Protein AF-A0A2K1NPN8-F1 (afdb_monomer)

Solvent-accessible surface area (backbone atoms only — not comparable to full-atom values): 6278 Å² total; per-residue (Å²): 109,50,51,50,51,51,74,49,76,42,91,97,73,55,67,54,73,48,74,53,74,49,82,65,92,74,89,65,57,75,64,57,46,54,54,51,52,52,52,53,51,48,54,50,38,47,43,39,29,72,70,69,65,45,76,79,54,71,45,66,40,101,41,32,83,77,64,89,41,35,84,51,37,62,60,54,54,49,51,41,46,74,75,69,40,54,73,33,38,62,80,75,19,49,72,48,51,54,59,22,50,76,72,57,130

Sequence (105 aa):
MYATAIVVYRIGSGGTYFYYTTRESKYYDMYSRLIKEAEISLKTAEFIEKILKLMKPEIHLDIGLNGKSKEVYYSITGYIRGLGYDYKTKPYSFAATNIAHLYTK

Mean predicted aligned error: 5.34 Å

Nearest PDB structures (foldseek):
  6k8k-assembly3_D  TM=6.470E-01  e=4.604E+00  Arabidopsis thaliana
  6vga-assembly1_A  TM=4.918E-01  e=9.570E+00  synthetic construct
  3t91-assembly1_B  TM=3.193E-01  e=4.308E+00  Bacillus subtilis
  3t91-assembly1_A  TM=3.168E-01  e=7.334E+00  Bacillus subtilis

Radius of gyration: 13.67 Å; Cα contacts (8 Å, |Δi|>4): 129; chains: 1; bounding box: 32×30×34 Å

Structure (mmCIF, N/CA/C/O backbone):
data_AF-A0A2K1NPN8-F1
#
_entry.id   AF-A0A2K1NPN8-F1
#
loop_
_atom_site.group_PDB
_atom_site.id
_atom_site.type_symbol
_atom_site.label_atom_id
_atom_site.label_alt_id
_atom_site.label_comp_id
_atom_site.label_asym_id
_atom_site.label_entity_id
_atom_site.label_seq_id
_atom_site.pdbx_PDB_ins_code
_atom_site.Cartn_x
_atom_site.Cartn_y
_atom_site.Cartn_z
_atom_site.occupancy
_atom_site.B_iso_or_equiv
_atom_site.auth_seq_id
_atom_site.auth_comp_id
_atom_site.auth_asym_id
_atom_site.auth_atom_id
_atom_site.pdbx_PDB_model_num
ATOM 1 N N . MET A 1 1 ? 0.367 10.368 11.322 1.00 83.00 1 MET A N 1
ATOM 2 C CA . MET A 1 1 ? 1.150 10.471 10.073 1.00 83.00 1 MET A CA 1
ATOM 3 C C . MET A 1 1 ? 1.101 9.120 9.389 1.00 83.00 1 MET A C 1
ATOM 5 O O . MET A 1 1 ? 1.126 8.117 10.092 1.00 83.00 1 MET A O 1
ATOM 9 N N . TYR A 1 2 ? 0.990 9.108 8.068 1.00 87.88 2 TYR A N 1
ATOM 10 C CA . TYR A 1 2 ? 0.995 7.907 7.237 1.00 87.88 2 TYR A CA 1
ATOM 11 C C . TYR A 1 2 ? 2.121 8.046 6.216 1.00 87.88 2 TYR A C 1
ATOM 13 O O . TYR A 1 2 ? 2.356 9.157 5.737 1.00 87.88 2 TYR A O 1
ATOM 21 N N . ALA A 1 3 ? 2.813 6.956 5.906 1.00 87.19 3 ALA A N 1
ATOM 22 C CA . ALA A 1 3 ? 3.772 6.909 4.812 1.00 87.19 3 ALA A CA 1
ATOM 23 C C . ALA A 1 3 ? 3.317 5.866 3.801 1.00 87.19 3 ALA A C 1
ATOM 25 O O . ALA A 1 3 ? 2.863 4.787 4.174 1.00 87.19 3 ALA A O 1
ATOM 26 N N . THR A 1 4 ? 3.470 6.192 2.529 1.00 90.38 4 THR A N 1
ATOM 27 C CA . THR A 1 4 ? 3.198 5.278 1.427 1.00 90.38 4 THR A CA 1
ATOM 28 C C . THR A 1 4 ? 4.471 5.142 0.624 1.00 90.38 4 THR A C 1
ATOM 30 O O . THR A 1 4 ? 5.060 6.148 0.231 1.00 90.38 4 THR A O 1
ATOM 33 N N . ALA A 1 5 ? 4.895 3.901 0.400 1.00 90.88 5 ALA A N 1
ATOM 34 C CA . ALA A 1 5 ? 6.044 3.570 -0.425 1.00 90.88 5 ALA A CA 1
ATOM 35 C C . ALA A 1 5 ? 5.575 2.829 -1.682 1.00 90.88 5 ALA A C 1
ATOM 37 O O . ALA A 1 5 ? 4.813 1.868 -1.598 1.00 90.88 5 ALA A O 1
ATOM 38 N N . ILE A 1 6 ? 6.052 3.267 -2.841 1.00 92.00 6 ILE A N 1
ATOM 39 C CA . ILE A 1 6 ? 5.870 2.598 -4.127 1.00 92.00 6 ILE A CA 1
ATOM 40 C C . ILE A 1 6 ? 7.212 1.973 -4.477 1.00 92.00 6 ILE A C 1
ATOM 42 O O . ILE A 1 6 ? 8.176 2.691 -4.736 1.00 92.00 6 ILE A O 1
ATOM 46 N N . VAL A 1 7 ? 7.282 0.645 -4.469 1.00 90.69 7 VAL A N 1
ATOM 47 C CA . VAL A 1 7 ? 8.513 -0.097 -4.761 1.00 90.69 7 VAL A CA 1
ATOM 48 C C . VAL A 1 7 ? 8.442 -0.644 -6.179 1.00 90.69 7 VAL A C 1
ATOM 50 O O . VAL A 1 7 ? 7.508 -1.359 -6.531 1.00 90.69 7 VAL A O 1
ATOM 53 N N . VAL A 1 8 ? 9.450 -0.330 -6.987 1.00 90.44 8 VAL A N 1
ATOM 54 C CA . VAL A 1 8 ? 9.612 -0.853 -8.344 1.00 90.44 8 VAL A CA 1
ATOM 55 C C . VAL A 1 8 ? 10.790 -1.812 -8.332 1.00 90.44 8 VAL A C 1
ATOM 57 O O . VAL A 1 8 ? 11.939 -1.401 -8.175 1.00 90.44 8 VAL A O 1
ATOM 60 N N . TYR A 1 9 ? 10.509 -3.101 -8.491 1.00 86.50 9 TYR A N 1
ATOM 61 C CA . TYR A 1 9 ? 11.529 -4.143 -8.509 1.00 86.50 9 TYR A CA 1
ATOM 62 C C . TYR A 1 9 ? 11.706 -4.706 -9.919 1.00 86.50 9 TYR A C 1
ATOM 64 O O . TYR A 1 9 ? 10.737 -5.124 -10.552 1.00 86.50 9 TYR A O 1
ATOM 72 N N . ARG A 1 10 ? 12.951 -4.740 -10.404 1.00 86.00 10 ARG A N 1
ATOM 73 C CA . ARG A 1 10 ? 13.325 -5.343 -11.684 1.00 86.00 10 ARG A CA 1
ATOM 74 C C . ARG A 1 10 ? 14.195 -6.569 -11.426 1.00 86.00 10 ARG A C 1
ATOM 76 O O . ARG A 1 10 ? 15.339 -6.459 -10.984 1.00 86.00 10 ARG A O 1
ATOM 83 N N . ILE A 1 11 ? 13.658 -7.744 -11.746 1.00 84.06 11 ILE A N 1
ATOM 84 C CA . ILE A 1 11 ? 14.353 -9.023 -11.560 1.00 84.06 11 ILE A CA 1
ATOM 85 C C . ILE A 1 11 ? 15.699 -8.986 -12.299 1.00 84.06 11 ILE A C 1
ATOM 87 O O . ILE A 1 11 ? 15.754 -8.680 -13.489 1.00 84.06 11 ILE A O 1
ATOM 91 N N . GLY A 1 12 ? 16.786 -9.256 -11.572 1.00 87.50 12 GLY A N 1
ATOM 92 C CA . GLY A 1 12 ? 18.151 -9.250 -12.109 1.00 87.50 12 GLY A CA 1
ATOM 93 C C . GLY A 1 12 ? 18.768 -7.865 -12.348 1.00 87.50 12 GLY A C 1
ATOM 94 O O . GLY A 1 12 ? 19.891 -7.788 -12.830 1.00 87.50 12 GLY A O 1
ATOM 95 N N . SER A 1 13 ? 18.077 -6.766 -12.026 1.00 89.44 13 SER A N 1
ATOM 96 C CA . SER A 1 13 ? 18.593 -5.397 -12.234 1.00 89.44 13 SER A CA 1
ATOM 97 C C . SER A 1 13 ? 18.366 -4.458 -11.043 1.00 89.44 13 SER A C 1
ATOM 99 O O . SER A 1 13 ? 18.512 -3.246 -11.180 1.00 89.44 13 SER A O 1
ATOM 101 N N . GLY A 1 14 ? 18.012 -5.003 -9.876 1.00 87.88 14 GLY A N 1
ATOM 102 C CA . GLY A 1 14 ? 17.789 -4.236 -8.650 1.00 87.88 14 GLY A CA 1
ATOM 103 C C . GLY A 1 14 ? 16.381 -3.648 -8.551 1.00 87.88 14 GLY A C 1
ATOM 104 O O . GLY A 1 14 ? 15.409 -4.209 -9.053 1.00 87.88 14 GLY A O 1
ATOM 105 N N . GLY A 1 15 ? 16.245 -2.525 -7.855 1.00 89.06 15 GLY A N 1
ATOM 106 C CA . GLY A 1 15 ? 14.962 -1.859 -7.672 1.00 89.06 15 GLY A CA 1
ATOM 107 C C . GLY A 1 15 ? 15.133 -0.420 -7.218 1.00 89.06 15 GLY A C 1
ATOM 108 O O . GLY A 1 15 ? 16.208 -0.017 -6.780 1.00 89.06 15 GLY A O 1
ATOM 109 N N . THR A 1 16 ? 14.060 0.347 -7.330 1.00 90.50 16 THR A N 1
ATOM 110 C CA . THR A 1 16 ? 13.960 1.708 -6.804 1.00 90.50 16 THR A CA 1
ATOM 111 C C . THR A 1 16 ? 12.667 1.848 -6.012 1.00 90.50 16 THR A C 1
ATOM 113 O O . THR A 1 16 ? 11.782 0.992 -6.090 1.00 90.50 16 THR A O 1
ATOM 116 N N . TYR A 1 17 ? 12.546 2.914 -5.234 1.00 91.12 17 TYR A N 1
ATOM 117 C CA . TYR A 1 17 ? 11.314 3.224 -4.532 1.00 91.12 17 TYR A CA 1
ATOM 118 C C . TYR A 1 17 ? 11.055 4.723 -4.513 1.00 91.12 17 TYR A C 1
ATOM 120 O O . TYR A 1 17 ? 11.969 5.545 -4.530 1.00 91.12 17 TYR A O 1
ATOM 128 N N . PHE A 1 18 ? 9.778 5.057 -4.436 1.00 92.38 18 PHE A N 1
ATOM 129 C CA . PHE A 1 18 ? 9.287 6.397 -4.166 1.00 92.38 18 PHE A CA 1
ATOM 130 C C . PHE A 1 18 ? 8.514 6.348 -2.861 1.00 92.38 18 PHE A C 1
ATOM 132 O O . PHE A 1 18 ? 7.909 5.326 -2.540 1.00 92.38 18 PHE A O 1
ATOM 139 N N . TYR A 1 19 ? 8.511 7.438 -2.107 1.00 91.44 19 TYR A N 1
ATOM 140 C CA . TYR A 1 19 ? 7.679 7.530 -0.920 1.00 91.44 19 TYR A CA 1
ATOM 141 C C . TYR A 1 19 ? 7.065 8.915 -0.801 1.00 91.44 19 TYR A C 1
ATOM 143 O O . TYR A 1 19 ? 7.613 9.906 -1.282 1.00 91.44 19 TYR A O 1
ATOM 151 N N . TYR A 1 20 ? 5.927 8.979 -0.127 1.00 89.50 20 TYR A N 1
ATOM 152 C CA . TYR A 1 20 ? 5.358 10.235 0.328 1.00 89.50 20 TYR A CA 1
ATOM 153 C C . TYR A 1 20 ? 4.733 10.046 1.705 1.00 89.50 20 TYR A C 1
ATOM 155 O O . TYR A 1 20 ? 4.406 8.931 2.118 1.00 89.50 20 TYR A O 1
ATOM 163 N N . THR A 1 21 ? 4.594 11.149 2.435 1.00 88.00 21 THR A N 1
ATOM 164 C CA . THR A 1 21 ? 3.983 11.142 3.764 1.00 88.00 21 THR A CA 1
ATOM 165 C C . THR A 1 21 ? 2.782 12.067 3.800 1.00 88.00 21 THR A C 1
ATOM 167 O O . THR A 1 21 ? 2.737 13.095 3.126 1.00 88.00 21 THR A O 1
ATOM 170 N N . THR A 1 22 ? 1.789 11.698 4.599 1.00 84.81 22 THR A N 1
ATOM 171 C CA . THR A 1 22 ? 0.593 12.503 4.828 1.00 84.81 22 THR A CA 1
ATOM 172 C C . THR A 1 22 ? 0.408 12.692 6.327 1.00 84.81 22 THR A C 1
ATOM 174 O O . THR A 1 22 ? 0.448 11.737 7.112 1.00 84.81 22 THR A O 1
ATOM 177 N N . ARG A 1 23 ? 0.222 13.942 6.756 1.00 82.88 23 ARG A N 1
ATOM 178 C CA . ARG A 1 23 ? -0.106 14.280 8.144 1.00 82.88 23 ARG A CA 1
ATOM 179 C C . ARG A 1 23 ? -1.597 14.560 8.250 1.00 82.88 23 ARG A C 1
ATOM 181 O O . ARG A 1 23 ? -2.128 15.354 7.488 1.00 82.88 23 ARG A O 1
ATOM 188 N N . GLU A 1 24 ? -2.242 13.927 9.221 1.00 80.19 24 GLU A N 1
ATOM 189 C CA . GLU A 1 24 ? -3.603 14.270 9.624 1.00 80.19 24 GLU A CA 1
ATOM 190 C C . GLU A 1 24 ? -3.607 14.712 11.083 1.00 80.19 24 GLU A C 1
ATOM 192 O O . GLU A 1 24 ? -2.843 14.190 11.898 1.00 80.19 24 GLU A O 1
ATOM 197 N N . SER A 1 25 ? -4.469 15.680 11.388 1.00 75.69 25 SER A N 1
ATOM 198 C CA . SER A 1 25 ? -4.688 16.214 12.734 1.00 75.69 25 SER A CA 1
ATOM 199 C C . SER A 1 25 ? -5.619 15.341 13.577 1.00 75.69 25 SER A C 1
ATOM 201 O O . SER A 1 25 ? -5.653 15.482 14.797 1.00 75.69 25 SER A O 1
ATOM 203 N N . LYS A 1 26 ? -6.381 14.439 12.946 1.00 82.44 26 LYS A N 1
ATOM 204 C CA . LYS A 1 26 ? -7.368 13.596 13.622 1.00 82.44 26 LYS A CA 1
ATOM 205 C C . LYS A 1 26 ? -6.695 12.399 14.298 1.00 82.44 26 LYS A C 1
ATOM 207 O O . LYS A 1 26 ? -5.878 11.709 13.686 1.00 82.44 26 LYS A O 1
ATOM 212 N N . TYR A 1 27 ? -7.052 12.151 15.558 1.00 77.25 27 TYR A N 1
ATOM 213 C CA . TYR A 1 27 ? -6.619 10.962 16.288 1.00 77.25 27 TYR A CA 1
ATOM 214 C C . TYR A 1 27 ? -7.462 9.755 15.862 1.00 77.25 27 TYR A C 1
ATOM 216 O O . TYR A 1 27 ? -8.687 9.843 15.803 1.00 77.25 27 TYR A O 1
ATOM 224 N N . TYR A 1 28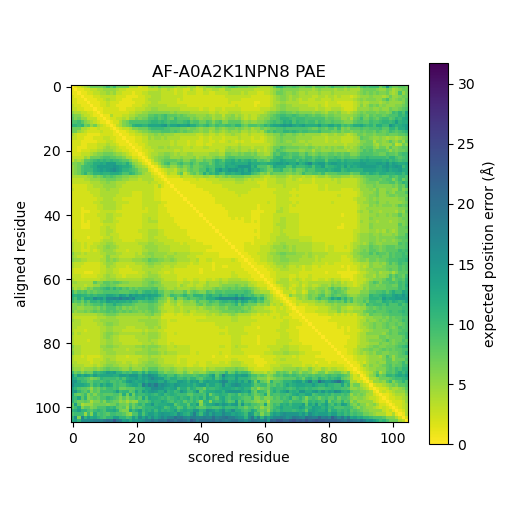 ? -6.801 8.637 15.573 1.00 81.31 28 TYR A N 1
ATOM 225 C CA . TYR A 1 28 ? -7.432 7.387 15.155 1.00 81.31 28 TYR A CA 1
ATOM 226 C C . TYR A 1 28 ? -6.971 6.258 16.077 1.00 81.31 28 TYR A C 1
ATOM 228 O O . TYR A 1 28 ? -5.787 6.188 16.424 1.00 81.31 28 TYR A O 1
ATOM 236 N N . ASP A 1 29 ? -7.892 5.361 16.434 1.00 88.31 29 ASP A N 1
ATOM 237 C CA . ASP A 1 29 ? -7.531 4.095 17.068 1.00 88.31 29 ASP A CA 1
ATOM 238 C C . ASP A 1 29 ? -6.716 3.202 16.112 1.00 88.31 29 ASP A C 1
ATOM 240 O O . ASP A 1 29 ? -6.550 3.492 14.923 1.00 88.31 29 ASP A O 1
ATOM 244 N N . MET A 1 30 ? -6.168 2.108 16.639 1.00 86.50 30 MET A N 1
ATOM 245 C CA . MET A 1 30 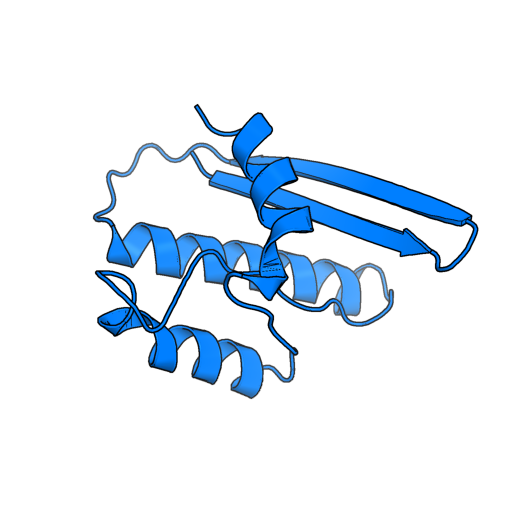? -5.313 1.207 15.864 1.00 86.50 30 MET A CA 1
ATOM 246 C C . MET A 1 30 ? -6.020 0.668 14.607 1.00 86.50 30 MET A C 1
ATOM 248 O O . MET A 1 30 ? -5.417 0.641 13.538 1.00 86.50 30 MET A O 1
ATOM 252 N N . TYR A 1 31 ? -7.287 0.265 14.714 1.00 87.69 31 TYR A N 1
ATOM 253 C CA . TYR A 1 31 ? -8.044 -0.334 13.612 1.00 87.69 31 TYR A CA 1
ATOM 254 C C . TYR A 1 31 ? -8.329 0.673 12.503 1.00 87.69 31 TYR A C 1
ATOM 256 O O . TYR A 1 31 ? -8.084 0.402 11.329 1.00 87.69 31 TYR A O 1
ATOM 264 N N . SER A 1 32 ? -8.769 1.867 12.885 1.00 89.12 32 SER A N 1
ATOM 265 C CA . SER A 1 32 ? -9.038 2.978 11.983 1.00 89.12 32 SER A CA 1
ATOM 266 C C . SER A 1 32 ? -7.773 3.408 11.244 1.00 89.12 32 SER A C 1
ATOM 268 O O . SER A 1 32 ? -7.831 3.710 10.053 1.00 89.12 32 SER A O 1
ATOM 270 N N . ARG A 1 33 ? -6.610 3.378 11.912 1.00 88.31 33 ARG A N 1
ATOM 271 C CA . ARG A 1 33 ? -5.314 3.632 11.262 1.00 88.31 33 ARG A CA 1
ATOM 272 C C . ARG A 1 33 ? -4.986 2.587 10.197 1.00 88.31 33 ARG A C 1
ATOM 274 O O . ARG A 1 33 ? -4.567 2.975 9.113 1.00 88.31 33 ARG A O 1
ATOM 281 N N . LEU A 1 34 ? -5.204 1.300 10.480 1.00 89.06 34 LEU A N 1
ATOM 282 C CA . LEU A 1 34 ? -4.960 0.214 9.521 1.00 89.06 34 LEU A CA 1
ATOM 283 C C . LEU A 1 34 ? -5.886 0.305 8.303 1.00 89.06 34 LEU A C 1
ATOM 285 O O . LEU A 1 34 ? -5.433 0.171 7.168 1.00 89.06 34 LEU A O 1
ATOM 289 N N . ILE A 1 35 ? -7.175 0.576 8.528 1.00 89.56 35 ILE A N 1
ATOM 290 C CA . ILE A 1 35 ? -8.149 0.777 7.445 1.00 89.56 35 ILE A CA 1
ATOM 291 C C . ILE A 1 35 ? -7.726 1.966 6.579 1.00 89.56 35 ILE A C 1
ATOM 293 O O . ILE A 1 35 ? -7.660 1.852 5.357 1.00 89.56 35 ILE A O 1
ATOM 297 N N . LYS A 1 36 ? -7.365 3.088 7.208 1.00 90.25 36 LYS A N 1
ATOM 298 C CA . LYS A 1 36 ? -6.911 4.288 6.503 1.00 90.25 36 LYS A CA 1
ATOM 299 C C . LYS A 1 36 ? -5.652 4.031 5.671 1.00 90.25 36 LYS A C 1
ATOM 301 O O . LYS A 1 36 ? -5.558 4.512 4.546 1.00 90.25 36 LYS A O 1
ATOM 306 N N . GLU A 1 37 ? -4.691 3.277 6.193 1.00 89.69 37 GLU A N 1
ATOM 307 C CA . GLU A 1 37 ? -3.476 2.911 5.457 1.00 89.69 37 GLU A CA 1
ATOM 308 C C . GLU A 1 37 ? -3.790 2.054 4.220 1.00 89.69 37 GLU A C 1
ATOM 310 O O . GLU A 1 37 ? -3.260 2.307 3.132 1.00 89.69 37 GLU A O 1
ATOM 315 N N . ALA A 1 38 ? -4.718 1.102 4.353 1.00 91.44 38 ALA A N 1
ATOM 316 C CA . ALA A 1 38 ? -5.199 0.306 3.230 1.00 91.44 38 ALA A CA 1
ATOM 317 C C . ALA A 1 38 ? -5.917 1.170 2.177 1.00 91.44 38 ALA A C 1
ATOM 319 O O . ALA A 1 38 ? -5.670 1.011 0.983 1.00 91.44 38 ALA A O 1
ATOM 320 N N . GLU A 1 39 ? -6.749 2.128 2.598 1.00 92.38 39 GLU A N 1
ATOM 321 C CA . GLU A 1 39 ? -7.410 3.074 1.689 1.00 92.38 39 GLU A CA 1
ATOM 322 C C . GLU A 1 39 ? -6.411 3.945 0.918 1.00 92.38 39 GLU A C 1
ATOM 324 O O . GLU A 1 39 ? -6.574 4.155 -0.285 1.00 92.38 39 GLU A O 1
ATOM 329 N N . ILE A 1 40 ? -5.378 4.462 1.592 1.00 92.88 40 ILE A N 1
ATOM 330 C CA . ILE A 1 40 ? -4.333 5.267 0.944 1.00 92.88 40 ILE A CA 1
ATOM 331 C C . ILE A 1 40 ? -3.580 4.413 -0.084 1.00 92.88 40 ILE A C 1
ATOM 333 O O . ILE A 1 40 ? -3.343 4.861 -1.209 1.00 92.88 40 ILE A O 1
ATOM 337 N N . SER A 1 41 ? -3.261 3.167 0.268 1.00 92.62 41 SER A N 1
ATOM 338 C CA . SER A 1 41 ? -2.590 2.224 -0.630 1.00 92.62 41 SER A CA 1
ATOM 339 C C . SER A 1 41 ? -3.440 1.899 -1.861 1.00 92.62 41 SER A C 1
ATOM 341 O O . SER A 1 41 ? -2.935 1.935 -2.980 1.00 92.62 41 SER A O 1
ATOM 343 N N . LEU A 1 42 ? -4.745 1.675 -1.682 1.00 94.19 42 LEU A N 1
ATOM 344 C CA . LEU A 1 42 ? -5.691 1.434 -2.776 1.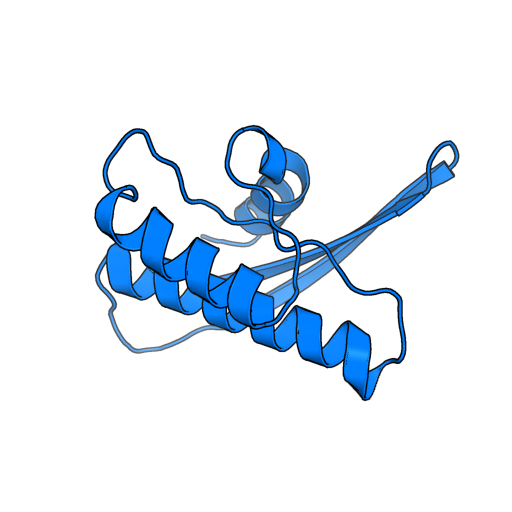00 94.19 42 LEU A CA 1
ATOM 345 C C . LEU A 1 42 ? -5.816 2.628 -3.722 1.00 94.19 42 LEU A C 1
ATOM 347 O O . LEU A 1 42 ? -5.739 2.456 -4.934 1.00 94.19 42 LEU A O 1
ATOM 351 N N . LYS A 1 43 ? -5.950 3.845 -3.187 1.00 94.38 43 LYS A N 1
ATOM 352 C CA . LYS A 1 43 ? -6.000 5.065 -4.011 1.00 94.38 43 LYS A CA 1
ATOM 353 C C . LYS A 1 43 ? -4.718 5.259 -4.813 1.00 94.38 43 LYS A C 1
ATOM 355 O O . LYS A 1 43 ? -4.762 5.672 -5.968 1.00 94.38 43 LYS A O 1
ATOM 360 N N . THR A 1 44 ? -3.578 4.937 -4.208 1.00 94.88 44 THR A N 1
ATOM 361 C CA . THR A 1 44 ? -2.277 4.986 -4.885 1.00 94.88 44 THR A CA 1
ATOM 362 C C . THR A 1 44 ? -2.209 3.957 -6.009 1.00 94.88 44 THR A C 1
ATOM 364 O O . THR A 1 44 ? -1.795 4.285 -7.118 1.00 94.88 44 THR A O 1
ATOM 367 N N . ALA A 1 45 ? -2.664 2.730 -5.748 1.00 95.31 45 ALA A N 1
ATOM 368 C CA . ALA A 1 45 ? -2.731 1.668 -6.742 1.00 95.31 45 ALA A CA 1
ATOM 369 C C . ALA A 1 45 ? -3.630 2.044 -7.930 1.00 95.31 45 ALA A C 1
ATOM 371 O O . ALA A 1 45 ? -3.229 1.899 -9.085 1.00 95.31 45 ALA A O 1
ATOM 372 N N . GLU A 1 46 ? -4.804 2.606 -7.642 1.00 95.75 46 GLU A N 1
ATOM 373 C CA . GLU A 1 46 ? -5.744 3.086 -8.651 1.00 95.75 46 GLU A CA 1
ATOM 374 C C . GLU A 1 46 ? -5.163 4.231 -9.483 1.00 95.75 46 GLU A C 1
ATOM 376 O O . GLU A 1 46 ? -5.311 4.242 -10.704 1.00 95.75 46 GLU A O 1
ATOM 381 N N . PHE A 1 47 ? -4.458 5.173 -8.854 1.00 95.38 47 PHE A N 1
ATOM 382 C CA . PHE A 1 47 ? -3.768 6.247 -9.563 1.00 95.38 47 PHE A CA 1
ATOM 383 C C . PHE A 1 47 ? -2.700 5.701 -10.526 1.00 95.38 47 PHE A C 1
ATOM 385 O O . PHE A 1 47 ? -2.663 6.094 -11.695 1.00 95.38 47 PHE A O 1
ATOM 392 N N . ILE A 1 48 ? -1.874 4.756 -10.069 1.00 95.25 48 ILE A N 1
ATOM 393 C CA . ILE A 1 48 ? -0.835 4.112 -10.887 1.00 95.25 48 ILE A CA 1
ATOM 394 C C . ILE A 1 48 ? -1.452 3.390 -12.095 1.00 95.25 48 ILE A C 1
ATOM 396 O O . ILE A 1 48 ? -1.004 3.575 -13.226 1.00 95.25 48 ILE A O 1
ATOM 400 N N . GLU A 1 49 ? -2.500 2.598 -11.878 1.00 96.00 49 GLU A N 1
ATOM 401 C CA . GLU A 1 49 ? -3.134 1.815 -12.941 1.00 96.00 49 GLU A CA 1
ATOM 402 C C . GLU A 1 49 ? -3.958 2.694 -13.894 1.00 96.00 49 GLU A C 1
ATOM 404 O O . GLU A 1 49 ? -3.796 2.643 -15.113 1.00 96.00 49 GLU A O 1
ATOM 409 N N . LYS A 1 50 ? -4.868 3.517 -13.364 1.00 95.81 50 LYS A N 1
ATOM 410 C CA . LYS A 1 50 ? -5.882 4.196 -14.180 1.00 95.81 50 LYS A CA 1
ATOM 411 C C . LYS A 1 50 ? -5.413 5.525 -14.745 1.00 95.81 50 LYS A C 1
ATOM 413 O O . LYS A 1 50 ? -5.830 5.854 -15.859 1.00 95.81 50 LYS A O 1
ATOM 418 N N . ILE A 1 51 ? -4.589 6.273 -14.011 1.00 96.50 51 ILE A N 1
ATOM 419 C CA . ILE A 1 51 ? -4.132 7.608 -14.420 1.00 96.50 51 ILE A CA 1
ATOM 420 C C . ILE A 1 51 ? -2.778 7.521 -15.114 1.00 96.50 51 ILE A C 1
ATOM 422 O O . ILE A 1 51 ? -2.651 7.996 -16.238 1.00 96.50 51 ILE A O 1
A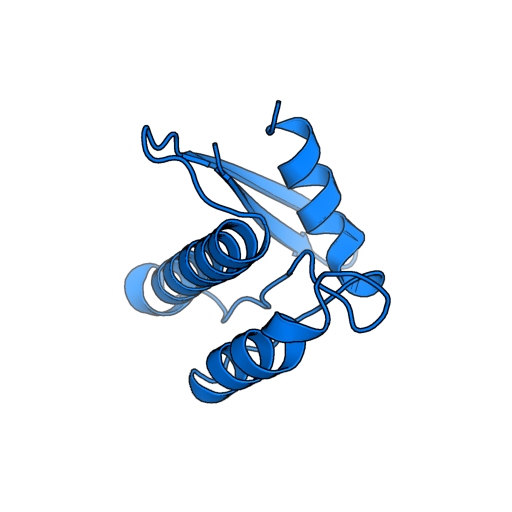TOM 426 N N . LEU A 1 52 ? -1.793 6.865 -14.493 1.00 95.31 52 LEU A N 1
ATOM 427 C CA . LEU A 1 52 ? -0.467 6.710 -15.101 1.00 95.31 52 LEU A CA 1
ATOM 428 C C . LEU A 1 52 ? -0.418 5.620 -16.183 1.00 95.31 52 LEU A C 1
ATOM 430 O O . LEU A 1 52 ? 0.570 5.546 -16.910 1.00 95.31 52 LEU A O 1
ATOM 434 N N . LYS A 1 53 ? -1.469 4.793 -16.307 1.00 96.12 53 LYS A N 1
ATOM 435 C CA . LYS A 1 53 ? -1.552 3.676 -17.268 1.00 96.12 53 LYS A CA 1
ATOM 436 C C . LYS A 1 53 ? -0.380 2.695 -17.141 1.00 96.12 53 LYS A C 1
ATOM 438 O O . LYS A 1 53 ? 0.073 2.125 -18.131 1.00 96.12 53 LYS A O 1
ATOM 443 N N . LEU A 1 54 ? 0.117 2.514 -15.918 1.00 93.38 54 LEU A N 1
ATOM 444 C CA . LEU A 1 54 ? 1.183 1.570 -15.603 1.00 93.38 54 LEU A CA 1
ATOM 445 C C . LEU A 1 54 ? 0.609 0.205 -15.215 1.00 93.38 54 LEU A C 1
ATOM 447 O O . LEU A 1 54 ? -0.604 0.011 -15.125 1.00 93.38 54 LEU A O 1
ATOM 451 N N . MET A 1 55 ? 1.505 -0.754 -14.982 1.00 91.25 55 MET A N 1
ATOM 452 C CA . MET A 1 55 ? 1.122 -2.083 -14.524 1.00 91.25 55 MET A CA 1
ATOM 453 C C . MET A 1 55 ? 0.330 -2.023 -13.216 1.00 91.25 55 MET A C 1
ATOM 455 O O . MET A 1 55 ? 0.621 -1.208 -12.337 1.00 91.25 55 MET A O 1
ATOM 459 N N . LYS A 1 56 ? -0.639 -2.930 -13.081 1.00 94.00 56 LYS A N 1
ATOM 460 C CA . LYS A 1 56 ? -1.436 -3.062 -11.867 1.00 94.00 56 LYS A CA 1
ATOM 461 C C . LYS A 1 56 ? -0.533 -3.442 -10.684 1.00 94.00 56 LYS A C 1
ATOM 463 O O . LYS A 1 56 ? 0.119 -4.487 -10.750 1.00 94.00 56 LYS A O 1
ATOM 468 N N . PRO A 1 57 ? -0.451 -2.616 -9.629 1.00 93.38 57 PRO A N 1
ATOM 469 C CA . PRO A 1 57 ? 0.434 -2.890 -8.508 1.00 93.38 57 PRO A CA 1
ATOM 470 C C . PRO A 1 57 ? -0.181 -3.891 -7.522 1.00 93.38 57 PRO A C 1
ATOM 472 O O . PRO A 1 57 ? -1.397 -3.965 -7.349 1.00 93.38 57 PRO A O 1
ATOM 475 N N . GLU A 1 58 ? 0.690 -4.630 -6.838 1.00 93.94 58 GLU A N 1
ATOM 476 C CA . GLU A 1 58 ? 0.342 -5.481 -5.699 1.00 93.94 58 GLU A CA 1
ATOM 477 C C . GLU A 1 58 ? 0.358 -4.644 -4.412 1.00 93.94 58 GLU A C 1
ATOM 479 O O . GLU A 1 58 ? 1.314 -3.910 -4.150 1.00 93.94 58 GLU A O 1
ATOM 484 N N . ILE A 1 59 ? -0.684 -4.758 -3.589 1.00 93.62 59 ILE A N 1
ATOM 485 C CA . ILE A 1 59 ? -0.836 -3.938 -2.383 1.00 93.62 59 ILE A CA 1
ATOM 486 C C . ILE A 1 59 ? -0.204 -4.630 -1.178 1.00 93.62 59 ILE A C 1
ATOM 488 O O . ILE A 1 59 ? -0.566 -5.745 -0.807 1.00 93.62 59 ILE A O 1
ATOM 492 N N . HIS A 1 60 ? 0.747 -3.961 -0.535 1.00 90.75 60 HIS A N 1
ATOM 493 C CA . HIS A 1 60 ? 1.448 -4.482 0.638 1.00 90.75 60 HIS A CA 1
ATOM 494 C C . HIS A 1 60 ? 0.854 -3.861 1.896 1.00 90.75 60 HIS A C 1
ATOM 496 O O . HIS A 1 60 ? 0.818 -2.642 2.020 1.00 90.75 60 HIS A O 1
ATOM 502 N N . LEU A 1 61 ? 0.388 -4.696 2.823 1.00 86.94 61 LEU A N 1
ATOM 503 C CA . LEU A 1 61 ? -0.303 -4.249 4.033 1.00 86.94 61 LEU A CA 1
ATOM 504 C C . LEU A 1 61 ? 0.441 -4.698 5.288 1.00 86.94 61 LEU A C 1
ATOM 506 O O . LEU A 1 61 ? 0.888 -5.851 5.384 1.00 86.94 61 LEU A O 1
ATOM 510 N N . ASP A 1 62 ? 0.485 -3.821 6.290 1.00 82.62 62 ASP A N 1
ATOM 511 C CA . ASP A 1 62 ? 0.922 -4.162 7.644 1.00 82.62 62 ASP A CA 1
ATOM 512 C C . ASP A 1 62 ? -0.244 -4.686 8.510 1.00 82.62 62 ASP A C 1
ATOM 514 O O . ASP A 1 62 ? -0.627 -4.121 9.533 1.00 82.62 62 ASP A O 1
ATOM 518 N N . ILE A 1 63 ? -0.848 -5.792 8.071 1.00 84.25 63 ILE A N 1
ATOM 519 C CA . ILE A 1 63 ? -1.881 -6.526 8.815 1.00 84.25 63 ILE A CA 1
ATOM 520 C C . ILE A 1 63 ? -1.561 -8.019 8.819 1.00 84.25 63 ILE A C 1
ATOM 522 O O . ILE A 1 63 ? -0.832 -8.509 7.957 1.00 84.25 63 ILE A O 1
ATOM 526 N N . GLY A 1 64 ? -2.107 -8.763 9.779 1.00 81.69 64 GLY A N 1
ATOM 527 C CA . GLY A 1 64 ? -1.877 -10.199 9.892 1.00 81.69 64 GLY A CA 1
ATOM 528 C C . GLY A 1 64 ? -2.982 -10.912 10.661 1.00 81.69 64 GLY A C 1
ATOM 529 O O . GLY A 1 64 ? -3.746 -10.302 11.403 1.00 81.69 64 GLY A O 1
ATOM 530 N N . LEU A 1 65 ? -3.051 -12.231 10.482 1.00 77.38 65 LEU A N 1
ATOM 531 C CA . LEU A 1 65 ? -4.006 -13.095 11.188 1.00 77.38 65 LEU A CA 1
ATOM 532 C C . LEU A 1 65 ? -3.597 -13.375 12.642 1.00 77.38 65 LEU A C 1
ATOM 534 O O . LEU A 1 65 ? -4.425 -13.801 13.446 1.00 77.38 65 LEU A O 1
ATOM 538 N N . ASN A 1 66 ? -2.333 -13.112 12.975 1.00 76.62 66 ASN A N 1
ATOM 539 C CA . ASN A 1 66 ? -1.780 -13.276 14.311 1.00 76.62 66 ASN A CA 1
ATOM 540 C C . ASN A 1 66 ? -1.710 -11.907 14.998 1.00 76.62 66 ASN A C 1
ATOM 542 O O . ASN A 1 66 ? -0.945 -11.038 14.581 1.00 76.62 66 ASN A O 1
ATOM 546 N N . GLY A 1 67 ? -2.497 -11.721 16.059 1.00 79.06 67 GLY A N 1
ATOM 547 C CA . GLY A 1 67 ? -2.493 -10.507 16.878 1.00 79.06 67 GLY A CA 1
ATOM 548 C C . GLY A 1 67 ? -3.665 -9.560 16.613 1.00 79.06 67 GLY A C 1
ATOM 549 O O . GLY A 1 67 ? -4.704 -9.951 16.083 1.00 79.06 67 GLY A O 1
ATOM 550 N N . LYS A 1 68 ? -3.499 -8.299 17.030 1.00 80.69 68 LYS A N 1
ATOM 551 C CA . LYS A 1 68 ? -4.591 -7.317 17.124 1.00 80.69 68 LYS A CA 1
ATOM 552 C C . LYS A 1 68 ? -5.204 -6.934 15.772 1.00 80.69 68 LYS A C 1
ATOM 554 O O . LYS A 1 68 ? -6.337 -6.492 15.742 1.00 80.69 68 LYS A O 1
ATOM 559 N N . SER A 1 69 ? -4.505 -7.108 14.649 1.00 84.19 69 SER A N 1
ATOM 560 C CA . SER A 1 69 ? -5.024 -6.743 13.319 1.00 84.19 69 SER A CA 1
ATOM 561 C C . SER A 1 69 ? -5.955 -7.791 12.690 1.00 84.19 69 SER A C 1
ATOM 563 O O . SER A 1 69 ? -6.535 -7.526 11.637 1.00 84.19 69 SER A O 1
ATOM 565 N N . LYS A 1 70 ? -6.171 -8.944 13.343 1.00 86.38 70 LYS A N 1
ATOM 566 C CA . LYS A 1 70 ? -7.054 -10.016 12.852 1.00 86.38 70 LYS A CA 1
ATOM 567 C C . LYS A 1 70 ? -8.490 -9.542 12.599 1.00 86.38 70 LYS A C 1
ATOM 569 O O . LYS A 1 70 ? -9.106 -9.981 11.633 1.00 86.38 70 LYS A O 1
ATOM 574 N N . GLU A 1 71 ? -9.006 -8.643 13.436 1.00 86.12 71 GLU A N 1
ATOM 575 C CA . GLU A 1 71 ? -10.393 -8.156 13.357 1.00 86.12 71 GLU A CA 1
ATOM 576 C C . GLU A 1 71 ? -10.682 -7.383 12.064 1.00 86.12 71 GLU A C 1
ATOM 578 O O . GLU A 1 71 ? -11.780 -7.474 11.525 1.00 86.12 71 GLU A O 1
ATOM 583 N N . VAL A 1 72 ? -9.686 -6.675 11.524 1.00 89.50 72 VAL A N 1
ATOM 584 C CA . VAL A 1 72 ? 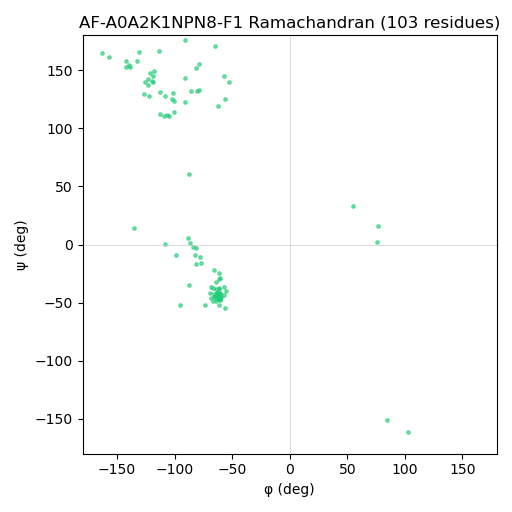-9.819 -5.918 10.266 1.00 89.50 72 VAL A CA 1
ATOM 585 C C . VAL A 1 72 ? -9.269 -6.668 9.054 1.00 89.50 72 VAL A C 1
ATOM 587 O O . VAL A 1 72 ? -9.492 -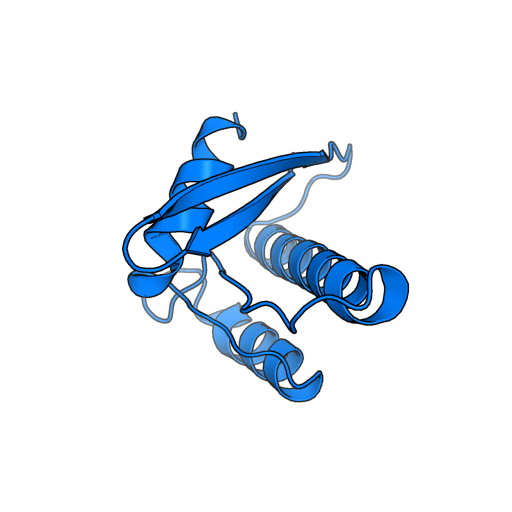6.245 7.920 1.00 89.50 72 VAL A O 1
ATOM 590 N N . TYR A 1 73 ? -8.579 -7.792 9.270 1.00 90.81 73 TYR A N 1
ATOM 591 C CA . TYR A 1 73 ? -7.875 -8.528 8.221 1.00 90.81 73 TYR A CA 1
ATOM 592 C C . TYR A 1 73 ? -8.797 -8.925 7.065 1.00 90.81 73 TYR A C 1
ATOM 594 O O . TYR A 1 73 ? -8.526 -8.593 5.911 1.00 90.81 73 TYR A O 1
ATOM 602 N N . TYR A 1 74 ? -9.897 -9.623 7.361 1.00 91.00 74 TYR A N 1
ATOM 603 C CA . TYR A 1 74 ? -10.797 -10.137 6.324 1.00 91.00 74 TYR A CA 1
ATOM 604 C C . TYR A 1 74 ? -11.547 -9.021 5.598 1.00 91.00 74 TYR A C 1
ATOM 606 O O . TYR A 1 74 ? -11.706 -9.093 4.383 1.00 91.00 74 TYR A O 1
ATOM 614 N N . SER A 1 75 ? -11.935 -7.962 6.310 1.00 91.50 75 SER A N 1
ATOM 615 C CA . SER A 1 75 ? -12.599 -6.802 5.711 1.00 91.50 75 SER A CA 1
ATOM 616 C C . SER A 1 75 ? -11.682 -6.086 4.720 1.00 91.50 75 SER A C 1
ATOM 618 O O . SER A 1 75 ? -12.074 -5.842 3.582 1.00 91.50 75 SER A O 1
ATOM 620 N N . ILE A 1 76 ? -10.436 -5.806 5.118 1.00 92.31 76 ILE A N 1
ATOM 621 C CA . ILE A 1 76 ? -9.465 -5.112 4.264 1.00 92.31 76 ILE A CA 1
ATOM 622 C C . ILE A 1 76 ? -9.080 -5.980 3.060 1.00 92.31 76 ILE A C 1
ATOM 624 O O . ILE A 1 76 ? -9.116 -5.520 1.921 1.00 92.31 76 ILE A O 1
ATOM 628 N N . THR A 1 77 ? -8.732 -7.247 3.290 1.00 92.62 77 THR A N 1
ATOM 629 C CA . THR A 1 77 ? -8.309 -8.153 2.207 1.00 92.62 77 THR A CA 1
ATOM 630 C C . THR A 1 77 ? -9.444 -8.476 1.238 1.00 92.62 77 THR A C 1
ATOM 632 O O . THR A 1 77 ? -9.220 -8.535 0.028 1.00 92.62 77 THR A O 1
ATOM 635 N N . GLY A 1 78 ? -10.670 -8.631 1.747 1.00 93.25 78 GLY A N 1
ATOM 636 C CA . GLY A 1 78 ? -11.874 -8.789 0.936 1.00 93.25 78 GLY A CA 1
ATOM 637 C C . GLY A 1 78 ? -12.150 -7.560 0.075 1.00 93.25 78 GLY A C 1
ATOM 638 O O . GLY A 1 78 ? -12.407 -7.705 -1.118 1.00 93.25 78 GLY A O 1
ATOM 639 N N . TYR A 1 79 ? -12.018 -6.357 0.639 1.00 92.94 79 TYR A N 1
ATOM 640 C CA . TYR A 1 79 ? -12.193 -5.111 -0.109 1.00 92.94 79 TYR A CA 1
ATOM 641 C C . TYR A 1 79 ? -11.173 -4.967 -1.247 1.00 92.94 79 TYR A C 1
ATOM 643 O O . TYR A 1 79 ? -11.549 -4.701 -2.387 1.00 92.94 79 TYR A O 1
ATOM 651 N N . ILE A 1 80 ? -9.895 -5.227 -0.964 1.00 94.00 80 ILE A N 1
ATOM 652 C CA . ILE A 1 80 ? -8.815 -5.145 -1.958 1.00 94.00 80 ILE A CA 1
ATOM 653 C C . ILE A 1 80 ? -9.044 -6.125 -3.1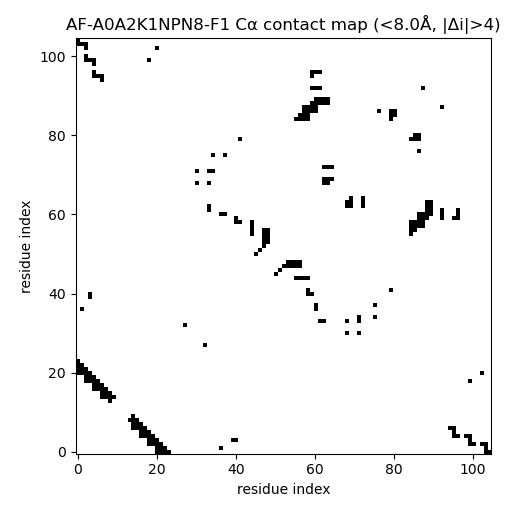16 1.00 94.00 80 ILE A C 1
ATOM 655 O O . ILE A 1 80 ? -8.968 -5.732 -4.282 1.00 94.00 80 ILE A O 1
ATOM 659 N N . ARG A 1 81 ? -9.415 -7.375 -2.803 1.00 94.38 81 ARG A N 1
ATOM 660 C CA . ARG A 1 81 ? -9.789 -8.371 -3.819 1.00 94.38 81 ARG A CA 1
ATOM 661 C C . ARG A 1 81 ? -11.039 -7.981 -4.596 1.00 94.38 81 ARG A C 1
ATOM 663 O O . ARG A 1 81 ? -11.084 -8.205 -5.799 1.00 94.38 81 ARG A O 1
ATOM 670 N N . GLY A 1 82 ? -12.034 -7.385 -3.938 1.00 94.25 82 GLY A N 1
ATOM 671 C CA . GLY A 1 82 ? -13.256 -6.897 -4.584 1.00 94.25 82 GLY A CA 1
ATOM 672 C C . GLY A 1 82 ? -12.988 -5.819 -5.638 1.00 94.25 82 GLY A C 1
ATOM 673 O O . GLY A 1 82 ? -13.701 -5.742 -6.633 1.00 94.25 82 GLY A O 1
ATOM 674 N N . LEU A 1 83 ? -11.916 -5.041 -5.467 1.00 92.69 83 LEU A N 1
ATOM 675 C CA . LEU A 1 83 ? -11.419 -4.075 -6.455 1.00 92.69 83 LEU A CA 1
ATOM 676 C C . LEU A 1 83 ? -10.458 -4.698 -7.490 1.00 92.69 83 LEU A C 1
ATOM 678 O O . LEU A 1 83 ? -9.941 -4.015 -8.377 1.00 92.69 83 LEU A O 1
ATOM 682 N N . GLY A 1 84 ? -10.223 -6.006 -7.396 1.00 94.12 84 GLY A N 1
ATOM 683 C CA . GLY A 1 84 ? -9.401 -6.783 -8.315 1.00 94.12 84 GLY A CA 1
ATOM 684 C C . GLY A 1 84 ? -7.896 -6.603 -8.130 1.00 94.12 84 GLY A C 1
ATOM 685 O O . GLY A 1 84 ? -7.155 -6.914 -9.060 1.00 94.12 84 GLY A O 1
ATOM 686 N N . TYR A 1 85 ? -7.435 -6.057 -7.003 1.00 95.50 85 TYR A N 1
ATOM 687 C CA . TYR A 1 85 ? -6.008 -5.958 -6.691 1.00 95.50 85 TYR A CA 1
ATOM 688 C C . TYR A 1 85 ? -5.534 -7.188 -5.917 1.00 95.50 85 TYR A C 1
ATOM 690 O O . TYR A 1 85 ? -6.236 -7.702 -5.042 1.00 95.50 85 TYR A O 1
ATOM 698 N N . ASP A 1 86 ? -4.308 -7.615 -6.207 1.00 94.19 86 ASP A N 1
ATOM 699 C CA . ASP A 1 86 ? -3.597 -8.585 -5.383 1.00 94.19 86 ASP A CA 1
ATOM 700 C C . ASP A 1 86 ? -3.006 -7.908 -4.146 1.00 94.19 86 ASP A C 1
ATOM 702 O O . ASP A 1 86 ? -2.743 -6.700 -4.134 1.00 94.19 86 ASP A O 1
ATOM 706 N N . TYR A 1 87 ? -2.782 -8.693 -3.090 1.00 92.94 87 TYR A N 1
ATOM 707 C CA . TYR A 1 87 ? -2.191 -8.189 -1.859 1.00 92.94 87 TYR A CA 1
ATOM 708 C C . TYR A 1 87 ? -1.168 -9.141 -1.245 1.00 92.94 87 TYR A C 1
ATOM 710 O O . TYR A 1 87 ? -1.278 -10.365 -1.345 1.00 92.94 87 TYR A O 1
ATOM 718 N N . LYS A 1 88 ? -0.223 -8.559 -0.503 1.00 90.31 88 LYS A N 1
ATOM 719 C CA . LYS A 1 88 ? 0.665 -9.267 0.420 1.00 90.31 88 LYS A CA 1
ATOM 720 C C . LYS A 1 88 ? 0.549 -8.708 1.827 1.00 90.31 88 LYS A C 1
ATOM 722 O O . LYS A 1 88 ? 0.532 -7.500 2.045 1.00 90.31 88 LYS A O 1
ATOM 727 N N . THR A 1 89 ? 0.509 -9.616 2.791 1.00 84.88 89 THR A N 1
ATOM 728 C CA . THR A 1 89 ? 0.549 -9.316 4.225 1.00 84.88 89 THR A CA 1
ATOM 729 C C . THR A 1 89 ? 1.838 -9.851 4.832 1.00 84.88 89 THR A C 1
ATOM 731 O O . THR A 1 89 ? 2.529 -10.662 4.206 1.00 84.88 89 THR A O 1
ATOM 734 N N . LYS A 1 90 ? 2.170 -9.440 6.062 1.00 73.25 90 LYS A N 1
ATOM 735 C CA . LYS A 1 90 ? 3.352 -9.964 6.763 1.00 73.25 90 LYS A CA 1
ATOM 736 C C . LYS A 1 90 ? 3.329 -11.504 6.802 1.00 73.25 90 LYS A C 1
ATOM 738 O O . LYS A 1 90 ? 2.256 -12.077 7.005 1.00 73.25 90 LYS A O 1
ATOM 743 N N . PRO A 1 91 ? 4.483 -12.179 6.617 1.00 67.12 91 PRO A N 1
ATOM 744 C CA . PRO A 1 91 ? 5.839 -11.630 6.446 1.00 67.12 91 PRO A CA 1
ATOM 745 C C . PRO A 1 91 ? 6.196 -11.209 5.007 1.00 67.12 91 PRO A C 1
ATOM 747 O O . PRO A 1 91 ? 7.286 -10.700 4.769 1.00 67.12 91 PRO A O 1
ATOM 750 N N . TYR A 1 92 ? 5.307 -11.400 4.037 1.00 70.38 92 TYR A N 1
ATOM 751 C CA . TYR A 1 92 ? 5.628 -11.241 2.616 1.00 70.38 92 TYR A CA 1
ATOM 752 C C . TYR A 1 92 ? 5.571 -9.786 2.114 1.00 70.38 92 TYR A C 1
ATOM 754 O O . TYR A 1 92 ? 6.023 -9.514 1.004 1.00 70.38 92 TYR A O 1
ATOM 762 N N . SER A 1 93 ? 5.071 -8.847 2.927 1.00 65.94 93 SER A N 1
ATOM 763 C CA . SER A 1 93 ? 5.053 -7.398 2.646 1.00 65.94 93 SER A CA 1
ATOM 764 C C . SER A 1 93 ? 6.316 -6.636 3.093 1.00 65.94 93 SER A C 1
ATOM 766 O O . SER A 1 93 ? 6.383 -5.411 3.004 1.00 65.94 93 SER A O 1
ATOM 768 N N . PHE A 1 94 ? 7.345 -7.346 3.570 1.00 63.94 94 PHE A N 1
ATOM 769 C CA . PHE A 1 94 ? 8.482 -6.769 4.300 1.00 63.94 94 PHE A CA 1
ATOM 770 C C . PHE A 1 94 ? 9.230 -5.652 3.552 1.00 63.94 94 PHE A C 1
ATOM 772 O O . PHE A 1 94 ? 9.590 -4.653 4.167 1.00 63.94 94 PHE A O 1
ATOM 779 N N . ALA A 1 95 ? 9.445 -5.774 2.237 1.00 65.88 95 ALA A N 1
ATOM 780 C CA . ALA A 1 95 ? 10.208 -4.783 1.470 1.00 65.88 95 ALA A CA 1
ATOM 781 C C . ALA A 1 95 ? 9.558 -3.387 1.504 1.00 65.88 95 ALA A C 1
ATOM 783 O O . ALA A 1 95 ? 10.211 -2.414 1.880 1.00 65.88 95 ALA A O 1
ATOM 784 N N . ALA A 1 96 ? 8.266 -3.296 1.177 1.00 64.38 96 ALA A N 1
ATOM 785 C CA . ALA A 1 96 ? 7.533 -2.033 1.207 1.00 64.38 96 ALA A CA 1
ATOM 786 C C . ALA A 1 96 ? 7.322 -1.534 2.644 1.00 64.38 96 ALA A C 1
ATOM 788 O O . ALA A 1 96 ? 7.527 -0.351 2.915 1.00 64.38 96 ALA A O 1
ATOM 789 N N . THR A 1 97 ? 6.991 -2.433 3.580 1.00 65.38 97 THR A N 1
ATOM 790 C CA . THR A 1 97 ? 6.773 -2.073 4.989 1.00 65.38 97 THR A CA 1
ATOM 791 C C . THR A 1 97 ? 8.030 -1.490 5.640 1.00 65.38 97 THR A C 1
ATOM 793 O O . THR A 1 97 ? 7.935 -0.486 6.338 1.00 65.38 97 THR A O 1
ATOM 796 N N . ASN A 1 98 ? 9.220 -2.052 5.394 1.00 70.50 98 ASN A N 1
ATOM 797 C CA . ASN A 1 98 ? 10.459 -1.491 5.947 1.00 70.50 98 ASN A CA 1
ATOM 798 C C . ASN A 1 98 ? 10.776 -0.114 5.382 1.00 70.50 98 ASN A C 1
ATOM 800 O O . ASN A 1 98 ? 11.171 0.772 6.135 1.00 70.50 98 ASN A O 1
ATOM 804 N N . ILE A 1 99 ? 10.598 0.069 4.071 1.00 71.44 99 ILE A N 1
ATOM 805 C CA . ILE A 1 99 ? 10.840 1.361 3.428 1.00 71.44 99 ILE A CA 1
ATOM 806 C C . ILE A 1 99 ? 9.883 2.403 4.008 1.00 71.44 99 ILE A C 1
ATOM 808 O O . ILE A 1 99 ? 10.333 3.468 4.412 1.00 71.44 99 ILE A O 1
ATOM 812 N N . ALA A 1 100 ? 8.591 2.090 4.134 1.00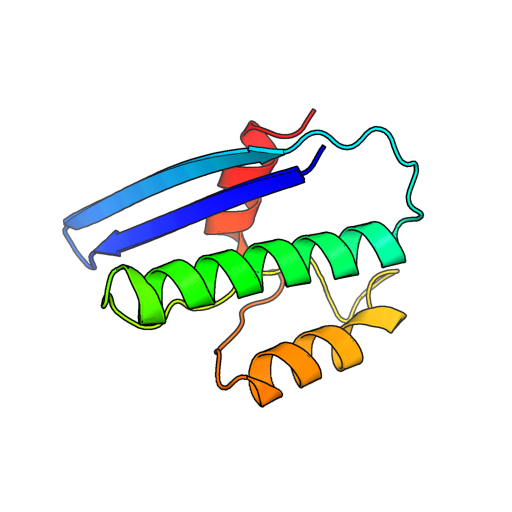 64.75 100 ALA A N 1
ATOM 813 C CA . ALA A 1 100 ? 7.620 3.000 4.739 1.00 64.75 100 ALA A CA 1
ATOM 814 C C . ALA A 1 100 ? 7.966 3.335 6.203 1.00 64.75 100 ALA A C 1
ATOM 816 O O . ALA A 1 100 ? 7.927 4.506 6.587 1.00 64.75 100 ALA A O 1
ATOM 817 N N . HIS A 1 101 ? 8.379 2.339 6.998 1.00 71.62 101 HIS A N 1
ATOM 818 C CA . HIS A 1 101 ? 8.752 2.534 8.401 1.00 71.62 101 HIS A CA 1
ATOM 819 C C . HIS A 1 101 ? 9.944 3.473 8.612 1.00 71.62 101 HIS A C 1
ATOM 821 O O . HIS A 1 101 ? 9.978 4.170 9.624 1.00 71.62 101 HIS A O 1
ATOM 827 N N . LEU A 1 102 ? 10.889 3.561 7.667 1.00 70.88 102 LEU A N 1
ATOM 828 C CA . LEU A 1 102 ? 12.000 4.521 7.753 1.00 70.88 102 LEU A CA 1
ATOM 829 C C . LEU A 1 102 ? 11.522 5.983 7.781 1.00 70.88 102 LEU A C 1
ATOM 831 O O . LEU A 1 102 ? 12.219 6.845 8.318 1.00 70.88 102 LEU A O 1
ATOM 835 N N . TYR A 1 103 ? 10.334 6.261 7.237 1.00 71.00 103 TYR A N 1
ATOM 836 C CA . TYR A 1 103 ? 9.791 7.613 7.085 1.00 71.00 103 TYR A CA 1
ATOM 837 C C . TYR A 1 103 ? 8.620 7.918 8.027 1.00 71.00 103 TYR A C 1
ATOM 839 O O . TYR A 1 103 ? 8.096 9.034 8.013 1.00 71.00 103 TYR A O 1
ATOM 847 N N . THR A 1 104 ? 8.224 6.967 8.877 1.00 56.53 104 THR A N 1
ATOM 848 C CA . THR A 1 104 ? 7.240 7.176 9.945 1.00 56.53 104 THR A CA 1
ATOM 849 C C . THR A 1 104 ? 7.927 7.263 11.308 1.00 56.53 104 THR A C 1
ATOM 851 O O . THR A 1 104 ? 8.412 6.256 11.817 1.00 56.53 104 THR A O 1
ATOM 854 N N . LYS A 1 105 ? 7.933 8.456 11.916 1.00 52.75 105 LYS A N 1
ATOM 855 C CA . LYS A 1 105 ? 8.146 8.679 13.356 1.00 52.75 105 LYS A CA 1
ATOM 856 C C . LYS A 1 105 ? 6.923 9.374 13.940 1.00 52.75 105 LYS A C 1
ATOM 858 O O . LYS A 1 105 ? 6.421 10.309 13.271 1.00 52.75 105 LYS A O 1
#

pLDDT: mean 85.96, std 9.65, range [52.75, 96.5]

Secondary structure (DSSP, 8-state):
-EEEEEEEEETTTEEEEEEEEE--SS---HHHHHHHHHHHHHHHHHIIIIIS--PPPPEEES--SSSTTHHHHHHHHHHHHHTT--EEETTTTHHHHHHHHHT--

Foldseek 3Di:
DFKFKDWAQDVPPGTDIDMDDDDDPDDDDPQRVQLVNLVVQVVVQCCCCPVVVHDRDEGEGAADCPD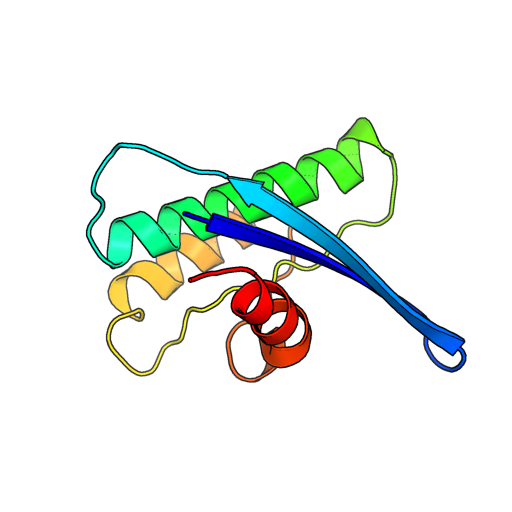DRVVCVCVSCVVCVVVVHHYDYPPVSVVRVVVRVVVDD